Protein AF-A0A1F6GCD8-F1 (afdb_monomer_lite)

InterPro domains:
  IPR015797 NUDIX hydrolase-like domain superfamily [SSF55811] (9-59)

Radius of gyration: 13.92 Å; chains: 1; bounding box: 28×37×29 Å

Sequence (63 aa):
MDKYEEQYTVPIAFLGKIVGGKPKPADDVEELEWFPLDDLPKNISFAGNKKALAILKGKFKLN

Organism: NCBI:txid1798560

Foldseek 3Di:
DDDDPNDDDDDDDDDDDDPDDDDDDDPPDPDDDDDDLVGDDPPDPDPVVVVVSVVVVVVVVVD

Secondary structure (DSSP, 8-state):
--EETTEE-----------S------TT-S------TTS--TT--SHHHHHHHHHHHHHHHT-

pLDDT: mean 90.62, std 7.96, range [46.78, 96.38]

Structure (mmCIF, N/CA/C/O backbone):
data_AF-A0A1F6GCD8-F1
#
_entry.id   AF-A0A1F6GCD8-F1
#
loop_
_atom_site.group_PDB
_atom_site.id
_atom_site.type_symbol
_atom_site.label_atom_id
_atom_site.label_alt_id
_atom_site.label_comp_id
_atom_site.label_asym_id
_atom_site.label_entity_id
_atom_site.label_seq_id
_atom_site.pdbx_PDB_ins_code
_atom_site.Cartn_x
_atom_site.Cartn_y
_atom_site.Cartn_z
_atom_site.occupancy
_atom_site.B_iso_or_equiv
_atom_site.auth_seq_id
_atom_site.auth_comp_id
_atom_site.auth_asym_id
_atom_site.auth_atom_id
_atom_site.pdbx_PDB_model_num
ATOM 1 N N . MET A 1 1 ? 9.649 4.486 -12.266 1.00 74.38 1 MET A N 1
ATOM 2 C CA . MET A 1 1 ? 8.371 3.996 -12.819 1.00 74.38 1 MET A CA 1
ATOM 3 C C . MET A 1 1 ? 8.266 2.543 -12.417 1.00 74.38 1 MET A C 1
ATOM 5 O O . MET A 1 1 ? 9.301 1.884 -12.414 1.00 74.38 1 MET A O 1
ATOM 9 N N . ASP A 1 2 ? 7.095 2.097 -11.979 1.00 88.88 2 ASP A N 1
ATOM 10 C CA . ASP A 1 2 ? 6.953 0.740 -11.453 1.00 88.88 2 ASP A CA 1
ATOM 11 C C . ASP A 1 2 ? 7.066 -0.283 -12.585 1.00 88.88 2 ASP A C 1
ATOM 13 O O . ASP A 1 2 ? 6.653 -0.015 -13.719 1.00 88.88 2 ASP A O 1
ATOM 17 N N . LYS A 1 3 ? 7.681 -1.421 -12.265 1.00 91.31 3 LYS A N 1
ATOM 18 C CA . LYS A 1 3 ? 7.827 -2.564 -13.157 1.00 91.31 3 LYS A CA 1
ATOM 19 C C . LYS A 1 3 ? 7.367 -3.824 -12.444 1.00 91.31 3 LYS A C 1
ATOM 21 O O . LYS A 1 3 ? 7.738 -4.028 -11.291 1.00 91.31 3 LYS A O 1
ATOM 26 N N . TYR A 1 4 ? 6.637 -4.669 -13.152 1.00 84.50 4 TYR A N 1
ATOM 27 C CA . TYR A 1 4 ? 6.267 -6.009 -12.717 1.00 84.50 4 TYR A CA 1
ATOM 28 C C . TYR A 1 4 ? 6.624 -6.975 -13.844 1.00 84.50 4 TYR A C 1
ATOM 30 O O . TYR A 1 4 ? 6.249 -6.722 -14.985 1.00 84.50 4 TYR A O 1
ATOM 38 N N . GLU A 1 5 ? 7.419 -8.006 -13.544 1.00 87.81 5 GLU A N 1
ATOM 39 C CA . GLU A 1 5 ? 7.904 -8.985 -14.535 1.00 87.81 5 GLU A CA 1
ATOM 40 C C . GLU A 1 5 ? 8.438 -8.333 -15.832 1.00 87.81 5 GLU A C 1
ATOM 42 O O . GLU A 1 5 ? 8.022 -8.653 -16.941 1.00 8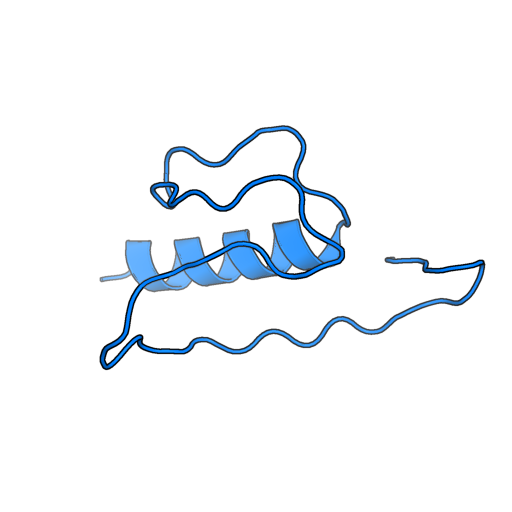7.81 5 GLU A O 1
ATOM 47 N N . GLU A 1 6 ? 9.341 -7.354 -15.685 1.00 90.00 6 GLU A N 1
ATOM 48 C CA . GLU A 1 6 ? 9.940 -6.548 -16.771 1.00 90.00 6 GLU A CA 1
ATOM 49 C C . GLU A 1 6 ? 8.99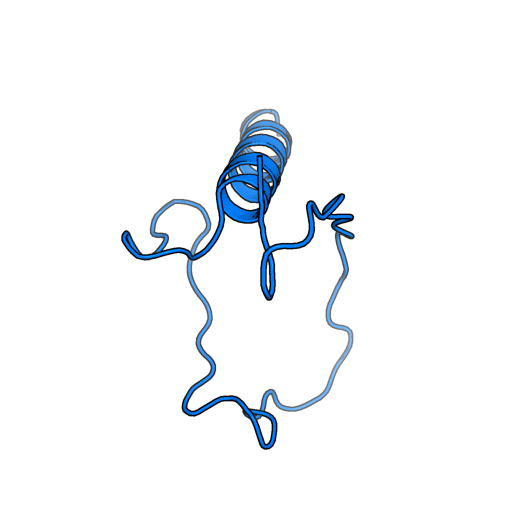5 -5.618 -17.552 1.00 90.00 6 GLU A C 1
ATOM 51 O O . GLU A 1 6 ? 9.454 -4.820 -18.376 1.00 90.00 6 GLU A O 1
ATOM 56 N N . GLN A 1 7 ? 7.698 -5.616 -17.250 1.00 93.38 7 GLN A N 1
ATOM 57 C CA . GLN A 1 7 ? 6.727 -4.733 -17.889 1.00 93.38 7 GLN A CA 1
ATOM 58 C C . GLN A 1 7 ? 6.491 -3.470 -17.066 1.00 93.38 7 GLN A C 1
ATOM 60 O O . GLN A 1 7 ? 6.349 -3.513 -15.845 1.00 93.38 7 GLN A O 1
ATOM 65 N N . TYR A 1 8 ? 6.429 -2.321 -17.741 1.00 93.31 8 TYR A N 1
ATOM 66 C CA . TYR A 1 8 ? 6.054 -1.066 -17.095 1.00 93.31 8 TYR A CA 1
ATOM 67 C C . TYR A 1 8 ? 4.573 -1.080 -16.737 1.00 93.31 8 TYR A C 1
ATOM 69 O O . TYR A 1 8 ? 3.722 -1.355 -17.578 1.00 93.31 8 TYR A O 1
ATOM 77 N N . THR A 1 9 ? 4.268 -0.710 -15.499 1.00 93.00 9 THR A N 1
ATOM 78 C CA . THR A 1 9 ? 2.897 -0.689 -14.989 1.00 93.00 9 THR A CA 1
ATOM 79 C C . THR A 1 9 ? 2.433 0.736 -14.711 1.00 93.00 9 THR A C 1
ATOM 81 O O . THR A 1 9 ? 3.221 1.585 -14.282 1.00 93.00 9 THR A O 1
ATOM 84 N N . VAL A 1 10 ? 1.133 0.987 -14.883 1.00 91.56 10 VAL A N 1
ATOM 85 C CA . VAL A 1 10 ? 0.472 2.214 -14.422 1.00 91.56 10 VAL A CA 1
ATOM 86 C C . VAL A 1 10 ? -0.347 1.875 -13.173 1.00 91.56 10 VAL A C 1
ATOM 88 O O . VAL A 1 10 ? -1.399 1.250 -13.298 1.00 91.56 10 VAL A O 1
ATOM 91 N N . PRO A 1 11 ? 0.113 2.249 -11.966 1.00 89.81 11 PRO A N 1
ATOM 92 C CA . PRO A 1 11 ? -0.620 1.962 -10.742 1.00 89.81 11 PRO A CA 1
ATOM 93 C C . PRO A 1 11 ? -1.847 2.874 -10.630 1.00 89.81 11 PRO A C 1
ATOM 95 O O . PRO A 1 11 ? -1.743 4.095 -10.769 1.00 89.81 11 PRO A O 1
ATOM 98 N N . ILE A 1 12 ? -3.004 2.282 -10.337 1.00 92.56 12 ILE A N 1
ATOM 99 C CA . ILE A 1 12 ? -4.254 2.993 -10.053 1.00 92.56 12 ILE A CA 1
ATOM 100 C C . ILE A 1 12 ? -4.646 2.674 -8.610 1.00 92.56 12 ILE A C 1
ATOM 102 O O . ILE A 1 12 ? -4.741 1.508 -8.239 1.00 92.56 12 ILE A O 1
ATOM 106 N N . ALA A 1 13 ? -4.864 3.708 -7.798 1.00 93.62 13 ALA A N 1
ATOM 107 C CA . ALA A 1 13 ? -5.225 3.57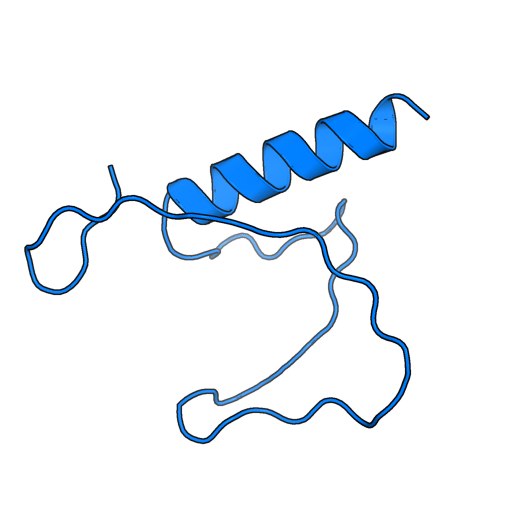2 -6.390 1.00 93.62 13 ALA A CA 1
ATOM 108 C C . ALA A 1 13 ? -6.612 4.167 -6.121 1.00 93.62 13 ALA A C 1
ATOM 110 O O . ALA A 1 13 ? -6.934 5.252 -6.610 1.00 93.62 13 ALA A O 1
ATOM 111 N N . PHE A 1 14 ? -7.403 3.483 -5.293 1.00 94.50 14 PHE A N 1
ATOM 112 C CA . PHE A 1 14 ? -8.733 3.917 -4.866 1.00 94.50 14 PHE A CA 1
ATOM 113 C C . PHE A 1 14 ? -8.768 4.095 -3.348 1.00 94.50 14 PHE A C 1
ATOM 115 O O . PHE A 1 14 ? -8.190 3.299 -2.610 1.00 94.50 14 PHE A O 1
ATOM 122 N N . LEU A 1 15 ? -9.471 5.127 -2.874 1.00 93.56 15 LEU A N 1
ATOM 123 C CA . LEU A 1 15 ? -9.757 5.303 -1.452 1.00 93.56 15 LEU A CA 1
ATOM 124 C C . LEU A 1 15 ? -11.113 4.668 -1.134 1.00 93.56 15 LEU A C 1
ATOM 126 O O . LEU A 1 15 ? -12.149 5.173 -1.562 1.00 93.56 15 LEU A O 1
ATOM 130 N N . GLY A 1 16 ? -11.090 3.563 -0.393 1.00 92.88 16 GLY A N 1
ATOM 131 C CA . GLY A 1 16 ? -12.286 2.861 0.067 1.00 92.88 16 GLY A CA 1
ATOM 132 C C . GLY A 1 16 ? -12.564 3.074 1.555 1.00 92.88 16 GLY A C 1
ATOM 133 O O . GLY A 1 16 ? -11.683 3.465 2.319 1.00 92.88 16 GLY A O 1
ATOM 134 N N . LYS A 1 17 ? -13.797 2.767 1.973 1.00 93.50 17 LYS A N 1
ATOM 135 C CA . LYS A 1 17 ? -14.199 2.682 3.382 1.00 93.50 17 LYS A CA 1
ATOM 136 C C . LYS A 1 17 ? -14.634 1.255 3.693 1.00 93.50 17 LYS A C 1
ATOM 138 O O . LYS A 1 17 ? -15.496 0.711 3.008 1.00 93.50 17 LYS A O 1
ATOM 143 N N . ILE A 1 18 ? -14.074 0.674 4.748 1.00 92.94 18 ILE A N 1
ATOM 144 C CA . ILE A 1 18 ? -14.504 -0.632 5.255 1.00 92.94 18 ILE A CA 1
ATOM 145 C C . ILE A 1 18 ? -15.857 -0.457 5.941 1.00 92.94 18 ILE A C 1
ATOM 147 O O . ILE A 1 18 ? -16.007 0.397 6.815 1.00 92.94 18 ILE A O 1
ATOM 151 N N . VAL A 1 19 ? -16.841 -1.258 5.537 1.00 96.38 19 VAL A N 1
ATOM 152 C CA . VAL A 1 19 ? -18.212 -1.209 6.080 1.00 96.38 19 VAL A CA 1
ATOM 153 C C . VAL A 1 19 ? -18.535 -2.377 7.019 1.00 96.38 19 VAL A C 1
ATOM 155 O O . VAL A 1 19 ? -19.534 -2.327 7.727 1.00 96.38 19 VAL A O 1
ATOM 158 N N . GLY A 1 20 ? -17.689 -3.410 7.060 1.00 95.31 20 GLY A N 1
ATOM 159 C CA . GLY A 1 20 ? -17.836 -4.577 7.931 1.00 95.31 20 GLY A CA 1
ATOM 160 C C . GLY A 1 20 ? -16.870 -5.708 7.561 1.00 95.31 20 GLY A C 1
ATOM 161 O O . GLY A 1 20 ? -16.123 -5.593 6.591 1.00 95.31 20 GLY A O 1
ATOM 162 N N . GLY A 1 21 ? -16.901 -6.802 8.330 1.00 93.56 21 GLY A N 1
ATOM 163 C CA . GLY A 1 21 ? -16.075 -7.999 8.113 1.00 93.56 21 GLY A CA 1
ATOM 164 C C . GLY A 1 21 ? -14.903 -8.147 9.091 1.00 93.56 21 GLY A C 1
ATOM 165 O O . GLY A 1 21 ? -14.706 -7.320 9.979 1.00 93.56 21 GLY A O 1
ATOM 166 N N . LYS A 1 22 ? -14.139 -9.238 8.940 1.00 92.69 22 LYS A N 1
ATOM 167 C CA . LYS A 1 22 ? -12.896 -9.495 9.684 1.00 92.69 22 LYS A CA 1
ATOM 168 C C . LYS A 1 22 ? -11.738 -9.621 8.686 1.00 92.69 22 LYS A C 1
ATOM 170 O O . LYS A 1 22 ? -11.811 -10.519 7.847 1.00 92.69 22 LYS A O 1
ATOM 175 N N . PRO A 1 23 ? -10.712 -8.753 8.751 1.00 91.44 23 PRO A N 1
ATOM 176 C CA . PRO A 1 23 ? -9.569 -8.820 7.847 1.00 91.44 23 PRO A CA 1
ATOM 177 C C . PRO A 1 23 ? -8.811 -10.138 8.044 1.00 91.44 23 PRO A C 1
ATOM 179 O O . PRO A 1 23 ? -8.623 -10.585 9.176 1.00 91.44 23 PR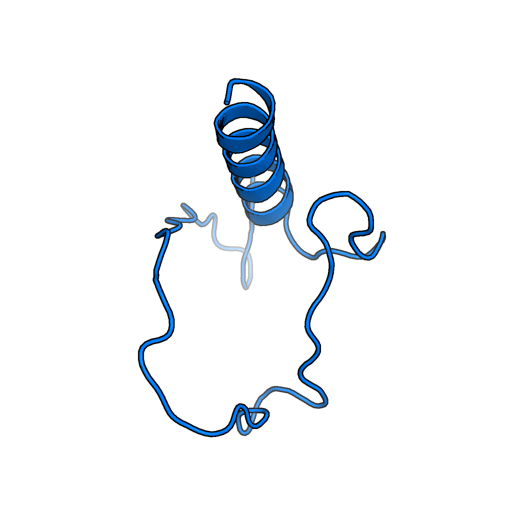O A O 1
ATOM 182 N N . LYS A 1 24 ? -8.412 -10.764 6.937 1.00 93.81 24 LYS A N 1
ATOM 183 C CA . LYS A 1 24 ? -7.569 -11.961 6.901 1.00 93.81 24 LYS A CA 1
ATOM 184 C C . LYS A 1 24 ? -6.612 -11.854 5.711 1.00 93.81 24 LYS A C 1
ATOM 186 O O . LYS A 1 24 ? -7.045 -11.326 4.683 1.00 93.81 24 LYS A O 1
ATOM 191 N N . PRO A 1 25 ? -5.363 -12.331 5.836 1.00 94.12 25 PRO A N 1
ATOM 192 C CA . PRO A 1 25 ? -4.468 -12.466 4.693 1.00 94.12 25 PRO A CA 1
ATOM 193 C C . PRO A 1 25 ? -5.098 -13.334 3.594 1.00 94.12 25 PRO A C 1
ATOM 195 O O . PRO A 1 25 ? -5.880 -14.242 3.891 1.00 94.12 25 PRO A O 1
ATOM 198 N N . ALA A 1 26 ? -4.790 -13.011 2.339 1.00 91.81 26 ALA A N 1
ATOM 199 C CA . ALA A 1 26 ? -5.126 -13.834 1.180 1.00 91.81 26 ALA A CA 1
ATOM 200 C C . ALA A 1 26 ? -4.043 -14.904 0.956 1.00 91.81 26 ALA A C 1
ATOM 202 O O . ALA A 1 26 ? -3.019 -14.896 1.632 1.00 91.81 26 ALA A O 1
ATOM 203 N N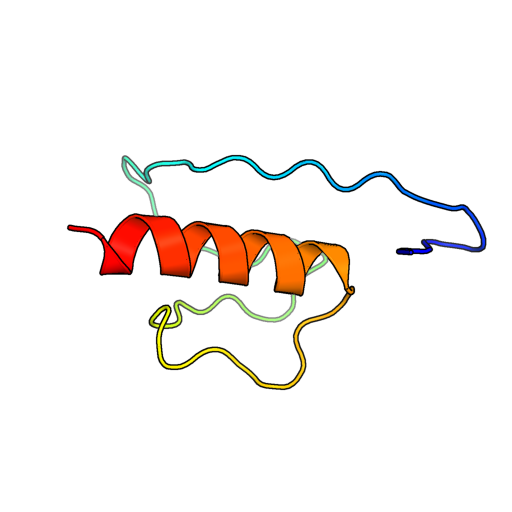 . ASP A 1 27 ? -4.257 -15.810 0.003 1.00 92.12 27 ASP A N 1
ATOM 204 C CA . ASP A 1 27 ? -3.361 -16.954 -0.225 1.00 92.12 27 ASP A CA 1
ATOM 205 C C . ASP A 1 27 ? -1.926 -16.549 -0.629 1.00 92.12 27 ASP A C 1
ATOM 207 O O . ASP A 1 27 ? -0.984 -17.309 -0.420 1.00 92.12 27 ASP A O 1
ATOM 211 N N . ASP A 1 28 ? -1.747 -15.350 -1.187 1.00 91.56 28 ASP A N 1
ATOM 212 C CA . ASP A 1 28 ? -0.469 -14.764 -1.603 1.00 91.56 28 ASP A CA 1
ATOM 213 C C . ASP A 1 28 ? 0.120 -13.773 -0.579 1.00 91.56 28 ASP A C 1
ATOM 215 O O . ASP A 1 28 ? 1.101 -13.083 -0.867 1.00 91.56 28 ASP A O 1
ATOM 219 N N . VAL A 1 29 ? -0.458 -13.698 0.625 1.00 92.12 29 VAL A N 1
ATOM 220 C CA . VAL A 1 29 ? -0.067 -12.759 1.682 1.00 92.12 29 VAL A CA 1
ATOM 221 C C . VAL A 1 29 ? 0.170 -13.509 2.990 1.00 92.12 29 VAL A C 1
ATOM 223 O O . VAL A 1 29 ? -0.716 -14.180 3.507 1.00 92.12 29 VAL A O 1
ATOM 226 N N . GLU A 1 30 ? 1.359 -13.351 3.567 1.00 93.00 30 GLU A N 1
ATOM 227 C CA . GLU A 1 30 ? 1.704 -13.976 4.851 1.00 93.00 30 GLU A CA 1
ATOM 228 C C . GLU A 1 30 ? 0.971 -13.317 6.034 1.00 93.00 30 GLU A C 1
ATOM 230 O O . GLU A 1 30 ? 0.440 -14.004 6.905 1.00 93.00 30 GLU A O 1
ATOM 235 N N . GLU A 1 31 ? 0.890 -11.983 6.047 1.00 93.50 31 GLU A N 1
ATOM 236 C CA . GLU A 1 31 ? 0.358 -11.211 7.171 1.00 93.50 31 GLU A CA 1
ATOM 237 C C . GLU A 1 31 ? -0.379 -9.941 6.717 1.00 93.50 31 GLU A C 1
ATOM 239 O O . GLU A 1 31 ? -0.087 -9.357 5.671 1.00 93.50 31 GLU A O 1
ATOM 244 N N . LEU A 1 32 ? -1.357 -9.507 7.518 1.00 93.69 32 LEU A N 1
ATOM 245 C CA . LEU A 1 32 ? -2.155 -8.310 7.273 1.00 93.69 32 LEU A CA 1
ATOM 246 C C . LEU A 1 32 ? -2.274 -7.475 8.551 1.00 93.69 32 LEU A C 1
ATOM 248 O O . LEU A 1 32 ? -2.913 -7.895 9.514 1.00 93.69 32 LEU A O 1
ATOM 252 N N . GLU A 1 33 ? -1.743 -6.255 8.507 1.00 92.75 33 GLU A N 1
ATOM 253 C CA . GLU A 1 33 ? -1.749 -5.312 9.626 1.00 92.75 33 GLU A CA 1
ATOM 254 C C . GLU A 1 33 ? -2.249 -3.919 9.219 1.00 92.75 33 GLU A C 1
ATOM 256 O O . GLU A 1 33 ? -2.201 -3.518 8.052 1.00 92.75 33 GLU A O 1
ATOM 261 N N . TRP A 1 34 ? -2.725 -3.164 10.214 1.00 92.50 34 TRP A N 1
ATOM 262 C CA . TRP A 1 34 ? -3.132 -1.769 10.061 1.00 92.50 34 TRP A CA 1
ATOM 263 C C . TRP A 1 34 ? -2.043 -0.834 10.572 1.00 92.50 34 TRP A C 1
ATOM 265 O O . TRP A 1 34 ? -1.631 -0.933 11.725 1.00 92.50 34 TRP A O 1
ATOM 275 N N . PHE A 1 35 ? -1.663 0.139 9.746 1.00 93.81 35 PHE A N 1
ATOM 276 C CA . PHE A 1 35 ? -0.659 1.142 10.091 1.00 93.81 35 PHE A CA 1
ATOM 277 C C . PHE A 1 35 ? -1.270 2.547 10.112 1.00 93.81 35 PHE A C 1
ATOM 279 O O . PHE A 1 35 ? -2.029 2.900 9.200 1.00 93.81 35 PHE A O 1
ATOM 286 N N . PRO A 1 36 ? -0.931 3.387 11.104 1.00 93.12 36 PRO A N 1
ATOM 287 C CA . PRO A 1 36 ? -1.215 4.814 11.040 1.00 93.12 36 PRO A CA 1
ATOM 288 C C . PRO A 1 36 ? -0.529 5.457 9.826 1.00 93.12 36 PRO A C 1
ATOM 290 O O . PRO A 1 36 ? 0.606 5.135 9.487 1.00 93.12 36 PRO A O 1
ATOM 293 N N . LEU A 1 37 ? -1.171 6.444 9.194 1.00 92.06 37 LEU A N 1
ATOM 294 C CA . LEU A 1 37 ? -0.608 7.128 8.015 1.00 92.06 37 LEU A CA 1
ATOM 295 C C . LEU A 1 37 ? 0.661 7.953 8.329 1.00 92.06 37 LEU A C 1
ATOM 297 O O . LEU A 1 37 ? 1.429 8.332 7.434 1.00 92.06 37 LEU A O 1
ATOM 301 N N . ASP A 1 38 ? 0.883 8.253 9.607 1.00 91.31 38 ASP A N 1
ATOM 302 C CA . ASP A 1 38 ? 2.098 8.895 10.105 1.00 91.31 38 ASP A CA 1
ATOM 303 C C . ASP A 1 38 ? 3.193 7.914 10.540 1.00 91.31 38 ASP A C 1
ATOM 305 O O . ASP A 1 38 ? 4.328 8.354 10.700 1.00 91.31 38 ASP A O 1
ATOM 309 N N . ASP A 1 39 ? 2.892 6.616 10.618 1.00 93.94 39 ASP A N 1
ATOM 310 C CA . ASP A 1 39 ? 3.818 5.560 11.037 1.00 93.94 39 ASP A CA 1
ATOM 311 C C . ASP A 1 39 ? 3.747 4.362 10.078 1.00 93.94 39 ASP A C 1
ATOM 313 O O . ASP A 1 39 ? 3.297 3.265 10.400 1.00 93.94 39 ASP A O 1
ATOM 317 N N . LEU A 1 40 ? 4.124 4.628 8.827 1.00 94.12 40 LEU A N 1
ATOM 318 C CA . LEU A 1 40 ? 4.148 3.626 7.770 1.00 94.12 40 LEU A CA 1
ATOM 319 C C . LEU A 1 40 ? 5.461 2.828 7.790 1.00 94.12 40 LEU A C 1
ATOM 321 O O . LEU A 1 40 ? 6.529 3.405 8.029 1.00 94.12 40 LEU A O 1
ATOM 325 N N . PRO A 1 41 ? 5.427 1.537 7.417 1.00 94.31 41 PRO A N 1
ATOM 326 C CA . PRO A 1 41 ? 6.634 0.738 7.275 1.00 94.31 41 PRO A CA 1
ATOM 327 C C . PRO A 1 41 ? 7.582 1.332 6.223 1.00 94.31 41 PRO A C 1
ATOM 329 O O . PRO A 1 41 ? 7.176 1.868 5.188 1.00 94.31 41 PRO A O 1
ATOM 332 N N . LYS A 1 42 ? 8.892 1.228 6.470 1.00 91.62 42 LYS A N 1
ATOM 333 C CA . LYS A 1 42 ? 9.924 1.823 5.598 1.00 91.62 42 LYS A CA 1
ATOM 334 C C . LYS A 1 42 ? 10.092 1.070 4.273 1.00 91.62 42 LYS A C 1
ATOM 336 O O . LYS A 1 42 ? 10.517 1.652 3.275 1.00 91.62 42 LYS A O 1
ATOM 341 N N . ASN A 1 43 ? 9.750 -0.215 4.255 1.00 92.31 43 ASN A N 1
ATOM 342 C CA . ASN A 1 43 ? 9.933 -1.153 3.148 1.00 92.31 43 ASN A CA 1
ATOM 343 C C . ASN A 1 43 ? 8.684 -1.299 2.259 1.00 92.31 43 ASN A C 1
ATOM 345 O O . ASN A 1 43 ? 8.433 -2.375 1.729 1.00 92.31 43 ASN A O 1
ATOM 349 N N . ILE A 1 44 ? 7.910 -0.227 2.054 1.00 92.69 44 ILE A N 1
ATOM 350 C CA . ILE A 1 44 ? 6.795 -0.254 1.095 1.00 92.69 44 ILE A CA 1
ATOM 351 C C . ILE A 1 44 ? 7.330 -0.522 -0.316 1.00 92.69 44 ILE A C 1
ATOM 353 O O . ILE A 1 44 ? 8.178 0.219 -0.829 1.00 92.69 44 ILE A O 1
ATOM 357 N N . SER A 1 45 ? 6.805 -1.568 -0.944 1.00 90.19 45 SER A N 1
ATOM 358 C CA . SER A 1 45 ? 7.123 -1.954 -2.317 1.00 90.19 45 SER A CA 1
ATOM 359 C C . SER A 1 45 ? 6.554 -0.959 -3.328 1.00 90.19 45 SER A C 1
ATOM 361 O O . SER A 1 45 ? 5.470 -0.413 -3.122 1.00 90.19 45 SER A O 1
ATOM 363 N N . PHE A 1 46 ? 7.268 -0.786 -4.445 1.00 90.38 46 PHE A N 1
ATOM 364 C CA . PHE A 1 46 ? 6.922 0.084 -5.578 1.00 90.38 46 PHE A CA 1
ATOM 365 C C . PHE A 1 46 ? 6.900 1.595 -5.273 1.00 90.38 46 PHE A C 1
ATOM 367 O O . PHE A 1 46 ? 6.566 2.062 -4.184 1.00 90.38 46 PHE A O 1
ATOM 374 N N . ALA A 1 47 ? 7.287 2.402 -6.260 1.00 92.12 47 ALA A N 1
ATOM 375 C CA . ALA A 1 47 ? 7.310 3.856 -6.139 1.00 92.12 47 ALA A CA 1
ATOM 376 C C . ALA A 1 47 ? 5.898 4.458 -6.234 1.00 92.12 47 ALA A C 1
ATOM 378 O O . ALA A 1 47 ? 5.611 5.459 -5.573 1.00 92.12 47 ALA A O 1
ATOM 379 N N . GLY A 1 48 ? 5.004 3.846 -7.014 1.00 93.81 48 GLY A N 1
ATOM 380 C CA . GLY A 1 48 ? 3.610 4.258 -7.151 1.00 93.81 48 GLY A CA 1
ATOM 381 C C . GLY A 1 48 ? 2.839 4.202 -5.839 1.00 93.81 48 GLY A C 1
ATOM 382 O O . GLY A 1 48 ? 2.163 5.172 -5.497 1.00 93.81 48 GLY A O 1
ATOM 383 N N . ASN A 1 49 ? 3.024 3.140 -5.051 1.00 93.88 49 ASN A N 1
ATOM 384 C CA . ASN A 1 49 ? 2.396 3.000 -3.733 1.00 93.88 49 ASN A CA 1
ATOM 385 C C . ASN A 1 49 ? 2.830 4.121 -2.781 1.00 93.88 49 ASN A C 1
ATOM 387 O O . ASN A 1 49 ? 1.993 4.783 -2.166 1.00 93.88 49 ASN A O 1
ATOM 391 N N . LYS A 1 50 ? 4.137 4.413 -2.727 1.00 93.50 50 LYS A N 1
ATOM 392 C CA . LYS A 1 50 ? 4.682 5.526 -1.926 1.00 93.50 50 LYS A CA 1
ATOM 393 C C . LYS A 1 50 ? 4.084 6.868 -2.350 1.00 93.50 50 LYS A C 1
ATOM 395 O O . LYS A 1 50 ? 3.718 7.679 -1.501 1.00 93.50 50 LYS A O 1
ATOM 400 N N . LYS A 1 51 ? 3.944 7.095 -3.660 1.00 94.12 51 LYS A N 1
ATOM 401 C CA . LYS A 1 51 ? 3.340 8.316 -4.206 1.00 94.12 51 LYS A CA 1
ATOM 402 C C . LYS A 1 51 ? 1.856 8.431 -3.843 1.00 94.12 51 LYS A C 1
ATOM 404 O O . LYS A 1 51 ? 1.426 9.504 -3.426 1.00 94.12 51 LYS A O 1
ATOM 409 N N . ALA A 1 52 ? 1.088 7.348 -3.959 1.00 94.62 52 ALA A N 1
ATOM 410 C CA . ALA A 1 52 ? -0.326 7.324 -3.587 1.00 94.62 52 ALA A CA 1
ATOM 411 C C . ALA A 1 52 ? -0.529 7.640 -2.094 1.00 94.62 52 ALA A C 1
ATOM 413 O O . ALA A 1 52 ? -1.356 8.484 -1.750 1.00 94.62 52 ALA A O 1
ATOM 414 N N . LEU A 1 53 ? 0.283 7.045 -1.214 1.00 94.38 53 LEU A N 1
ATOM 415 C CA . LEU A 1 53 ? 0.246 7.304 0.230 1.00 94.38 53 LEU A CA 1
ATOM 416 C C . LEU A 1 53 ? 0.627 8.751 0.576 1.00 94.38 53 LEU A C 1
ATOM 418 O O . LEU A 1 53 ? -0.021 9.366 1.421 1.00 94.38 53 LEU A O 1
ATOM 422 N N . ALA A 1 54 ? 1.617 9.335 -0.107 1.00 93.25 54 ALA A N 1
ATOM 423 C CA . ALA A 1 54 ? 1.975 10.743 0.075 1.00 93.25 54 ALA A CA 1
ATOM 424 C C . ALA A 1 54 ? 0.828 11.692 -0.325 1.00 93.25 54 ALA A C 1
ATOM 426 O O . ALA A 1 54 ? 0.539 12.649 0.396 1.00 93.25 54 ALA A O 1
ATOM 427 N N . ILE A 1 55 ? 0.135 11.403 -1.434 1.00 93.81 55 ILE A N 1
ATOM 428 C CA . ILE A 1 55 ? -1.058 12.151 -1.866 1.00 93.81 55 ILE A CA 1
ATOM 429 C C . ILE A 1 55 ? -2.172 12.030 -0.819 1.00 93.81 55 ILE A C 1
ATOM 431 O O . ILE A 1 55 ? -2.784 13.034 -0.450 1.00 93.81 55 ILE A O 1
ATOM 435 N N . LEU A 1 56 ? -2.422 10.816 -0.318 1.00 94.06 56 LEU A N 1
ATOM 436 C CA . LEU A 1 56 ? -3.427 10.565 0.713 1.00 94.06 56 LEU A CA 1
ATOM 437 C C . LEU A 1 56 ? -3.123 11.353 1.993 1.00 94.06 56 LEU A C 1
ATOM 439 O O . LEU A 1 56 ? -3.996 12.028 2.531 1.00 94.06 56 LEU A O 1
ATOM 443 N N . LYS A 1 57 ? -1.864 11.335 2.437 1.00 92.88 57 LYS A N 1
ATOM 444 C CA . LYS A 1 57 ? -1.395 12.075 3.612 1.00 92.88 57 LYS A CA 1
ATOM 445 C C . LYS A 1 57 ? -1.585 13.579 3.459 1.00 92.88 57 LYS A C 1
ATOM 447 O O . LYS A 1 57 ? -2.061 14.224 4.386 1.00 92.88 57 LYS A O 1
ATOM 452 N N . GLY A 1 58 ? -1.285 14.128 2.282 1.00 92.50 58 GLY A N 1
ATOM 453 C CA . GLY A 1 58 ? -1.565 15.529 1.968 1.00 92.50 58 GLY A CA 1
ATOM 454 C C . GLY A 1 58 ? -3.054 15.873 2.078 1.00 92.50 58 GLY A C 1
ATOM 455 O O . GLY A 1 58 ? -3.396 16.891 2.668 1.00 92.50 58 GLY A O 1
ATOM 456 N N . LYS A 1 59 ? -3.946 15.000 1.586 1.00 89.38 59 LYS A N 1
ATOM 457 C CA . LYS A 1 59 ? -5.403 15.203 1.682 1.00 89.38 59 LYS A CA 1
ATOM 458 C C . LYS A 1 59 ? -5.918 15.237 3.124 1.00 89.38 59 LYS A C 1
ATOM 460 O O . LYS A 1 59 ? -6.830 16.005 3.395 1.00 89.38 59 LYS A O 1
ATOM 465 N N . PHE A 1 60 ? -5.362 14.427 4.026 1.00 85.50 60 PHE A N 1
ATOM 466 C CA . PHE A 1 60 ? -5.803 14.379 5.427 1.00 85.50 60 PHE A CA 1
ATOM 467 C C . PHE A 1 60 ? -5.102 15.383 6.348 1.00 85.50 60 PHE A C 1
ATOM 469 O O . PHE A 1 60 ? -5.652 15.689 7.394 1.00 85.50 60 PHE A O 1
ATOM 476 N N . LYS A 1 61 ? -3.935 15.921 5.969 1.00 75.81 61 LYS A N 1
ATOM 477 C CA . LYS A 1 61 ? -3.264 17.014 6.703 1.00 75.81 61 LYS A CA 1
ATOM 478 C C . LYS A 1 61 ? -3.829 18.409 6.410 1.00 75.81 61 LYS A C 1
ATOM 480 O O . LYS A 1 61 ? -3.458 19.361 7.085 1.00 75.81 61 LYS A O 1
ATOM 485 N N . LEU A 1 62 ? -4.652 18.534 5.371 1.00 57.00 62 LEU A N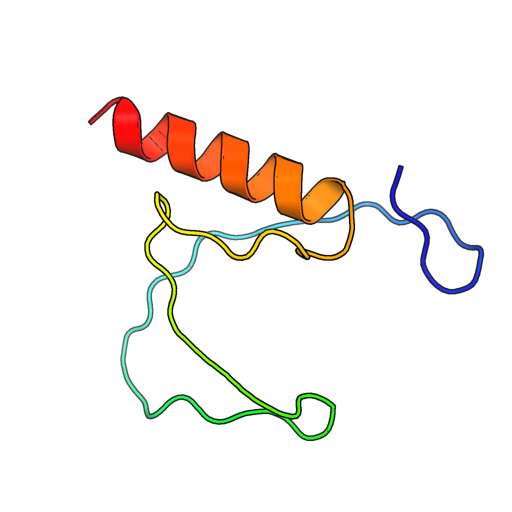 1
ATOM 486 C CA . LEU A 1 62 ? -5.347 19.770 4.994 1.00 57.00 62 LEU A CA 1
ATOM 487 C C . LEU A 1 62 ? -6.758 19.874 5.607 1.00 57.00 62 LEU A C 1
ATOM 489 O O . LEU A 1 62 ? -7.465 20.832 5.305 1.00 57.00 62 LEU A O 1
ATOM 493 N N . ASN A 1 63 ? -7.144 18.905 6.444 1.00 46.78 63 ASN A N 1
ATOM 494 C CA . ASN A 1 63 ? -8.356 18.913 7.269 1.00 46.78 63 ASN A CA 1
ATOM 495 C C . ASN A 1 63 ? -7.971 19.062 8.743 1.00 46.78 63 ASN A C 1
ATOM 497 O O . ASN A 1 63 ? -8.817 19.573 9.503 1.00 46.78 63 ASN A O 1
#